Protein AF-A0A662NKA9-F1 (afdb_monomer)

Nearest PDB structures (foldseek):
  6ky4-assembly1_A  TM=8.244E-01  e=1.489E-02  Arabidopsis thaliana
  7bnk-assembly1_B  TM=8.028E-01  e=1.592E-02  Myxococcus xanthus DK 1622
  7o0n-assembly1_B  TM=7.952E-01  e=1.489E-02  Myxococcus xanthus DK 1622
  6sdk-assembly1_B  TM=7.555E-01  e=6.510E-02  Bacillus subtilis subsp. subtilis str. 168

pLDDT: mean 94.96, std 4.73, range [64.94, 98.19]

Radius of gyration: 13.82 Å; Cα contacts (8 Å, |Δi|>4): 92; chains: 1; bounding box: 33×26×37 Å

Secondary structure (DSSP, 8-state):
--PPPPHHHHHHHHHHHHHHHHHHH------------TTSEE-S-S---HHHHHHHHHHHHTT--PPPEEEEETTEEEEEE-HHHHHHHHHTT--

Foldseek 3Di:
DDDDAAQVSLVVVLVVVQVVCCVVPVDHDDDDDDDDDLVLEDEPDDDDDPVVLVVLLVVVVVPRDHDFRWDDDPNGTYTPDDPSVSVSCVVVPHD

Solvent-accessible surface area (backbone atoms only — not comparable to full-atom values): 5984 Å² total; per-residue (Å²): 132,90,82,78,71,49,49,68,54,41,53,56,48,48,54,48,54,48,54,54,46,28,72,74,66,76,46,91,80,85,90,83,91,77,92,69,56,67,87,64,52,40,78,77,65,96,76,77,63,62,77,58,37,55,54,51,45,55,40,42,78,73,67,59,73,45,65,67,40,66,46,79,56,97,92,38,35,35,46,75,44,42,68,60,57,55,52,38,40,50,73,75,67,57,105

Structure (mmCIF, N/CA/C/O backbone):
data_AF-A0A662NKA9-F1
#
_entry.id   AF-A0A662NKA9-F1
#
loop_
_atom_site.group_PDB
_atom_site.id
_atom_site.type_symbol
_atom_site.label_atom_id
_atom_site.label_alt_id
_atom_site.label_comp_id
_atom_site.label_asym_id
_atom_site.label_entity_id
_atom_site.label_seq_id
_atom_site.pdbx_PDB_ins_code
_atom_site.Cartn_x
_atom_site.Cartn_y
_atom_site.Cartn_z
_atom_site.occupancy
_atom_site.B_iso_or_equiv
_atom_site.auth_seq_id
_atom_site.auth_comp_id
_atom_site.auth_asym_id
_atom_site.auth_atom_id
_atom_site.pdbx_PDB_model_num
ATOM 1 N N . MET A 1 1 ? 7.348 3.966 19.348 1.00 64.94 1 MET A N 1
ATOM 2 C CA . MET A 1 1 ? 6.090 4.470 18.755 1.00 64.94 1 MET A CA 1
ATOM 3 C C . MET A 1 1 ? 6.044 4.001 17.305 1.00 64.94 1 MET A C 1
ATOM 5 O O . MET A 1 1 ? 7.053 4.151 16.627 1.00 64.94 1 MET A O 1
ATOM 9 N N . ILE A 1 2 ? 4.970 3.343 16.854 1.00 81.25 2 ILE A N 1
ATOM 10 C CA . ILE A 1 2 ? 4.857 2.916 15.447 1.00 81.25 2 ILE A CA 1
ATOM 11 C C . ILE A 1 2 ? 4.478 4.157 14.634 1.00 81.25 2 ILE A C 1
ATOM 13 O O . ILE A 1 2 ? 3.383 4.675 14.810 1.00 81.25 2 ILE A O 1
ATOM 17 N N . ARG A 1 3 ? 5.381 4.650 13.779 1.00 87.88 3 ARG A N 1
ATOM 18 C CA . ARG A 1 3 ? 5.095 5.769 12.870 1.00 87.88 3 ARG A CA 1
ATOM 19 C C . ARG A 1 3 ? 4.428 5.233 11.606 1.00 87.88 3 ARG A C 1
ATOM 21 O O . ARG A 1 3 ? 4.999 4.380 10.924 1.00 87.88 3 ARG A O 1
ATOM 28 N N . LEU A 1 4 ? 3.228 5.722 11.311 1.00 93.31 4 LEU A N 1
ATOM 29 C CA . LEU A 1 4 ? 2.552 5.465 10.042 1.00 93.31 4 LEU A CA 1
ATOM 30 C C . LEU A 1 4 ? 3.048 6.439 8.967 1.00 93.31 4 LEU A C 1
ATOM 32 O O . LEU A 1 4 ? 3.519 7.527 9.292 1.00 93.31 4 LEU A O 1
ATOM 36 N N . ILE A 1 5 ? 2.976 6.023 7.701 1.00 95.69 5 ILE A N 1
ATOM 37 C CA . ILE A 1 5 ? 3.375 6.883 6.580 1.00 95.69 5 ILE A CA 1
ATOM 38 C C . ILE A 1 5 ? 2.260 7.871 6.264 1.00 95.69 5 ILE A C 1
ATOM 40 O O . ILE A 1 5 ? 1.099 7.484 6.260 1.00 95.69 5 ILE A O 1
ATOM 44 N N . THR A 1 6 ? 2.579 9.110 5.930 1.00 97.00 6 THR A N 1
ATOM 45 C CA . THR A 1 6 ? 1.568 10.057 5.447 1.00 97.00 6 THR A CA 1
ATOM 46 C C . THR A 1 6 ? 1.138 9.732 4.013 1.00 97.00 6 THR A C 1
ATOM 48 O O . THR A 1 6 ? 1.774 8.948 3.302 1.00 97.00 6 THR A O 1
ATOM 51 N N . ARG A 1 7 ? 0.058 10.371 3.552 1.00 96.69 7 ARG A N 1
ATOM 52 C CA . ARG A 1 7 ? -0.372 10.317 2.150 1.00 96.69 7 ARG A CA 1
ATOM 53 C C . ARG A 1 7 ? 0.728 10.757 1.182 1.00 96.69 7 ARG A C 1
ATOM 55 O O . ARG A 1 7 ? 0.975 10.081 0.189 1.00 96.69 7 ARG A O 1
ATOM 62 N N . GLU A 1 8 ? 1.416 11.850 1.494 1.00 97.31 8 GLU A N 1
ATOM 63 C CA . GLU A 1 8 ? 2.529 12.359 0.688 1.00 97.31 8 GLU A CA 1
ATOM 64 C C . GLU A 1 8 ? 3.710 11.375 0.663 1.00 97.31 8 GLU A C 1
ATOM 66 O O . GLU A 1 8 ? 4.283 11.103 -0.393 1.00 97.31 8 GLU A O 1
ATOM 71 N N . GLU A 1 9 ? 4.047 10.780 1.811 1.00 98.06 9 GLU A N 1
ATOM 72 C CA . GLU A 1 9 ? 5.092 9.755 1.901 1.00 98.06 9 GLU A CA 1
ATOM 73 C C . GLU A 1 9 ? 4.730 8.494 1.096 1.00 98.06 9 GLU A C 1
ATOM 75 O O . GLU A 1 9 ? 5.620 7.863 0.522 1.00 98.06 9 GLU A O 1
ATOM 80 N N . ALA A 1 10 ? 3.444 8.136 1.009 1.00 97.50 10 ALA A N 1
ATOM 81 C CA . ALA A 1 10 ? 2.977 7.028 0.178 1.00 97.50 10 ALA A CA 1
ATOM 82 C C . ALA A 1 10 ? 3.176 7.306 -1.322 1.00 97.50 10 ALA A C 1
ATOM 84 O O . ALA A 1 10 ? 3.684 6.435 -2.028 1.00 97.50 10 ALA A O 1
ATOM 85 N N . PHE A 1 11 ? 2.862 8.515 -1.802 1.00 97.56 11 PHE A N 1
ATOM 86 C CA . PHE A 1 11 ? 3.121 8.902 -3.196 1.00 97.56 11 PHE A CA 1
ATOM 87 C C . PHE A 1 11 ? 4.618 8.906 -3.520 1.00 97.56 11 PHE A C 1
ATOM 89 O O . PHE A 1 11 ? 5.039 8.282 -4.491 1.00 97.56 11 PHE A O 1
ATOM 96 N N . LYS A 1 12 ? 5.446 9.495 -2.649 1.00 98.00 12 LYS A N 1
ATOM 97 C CA . LYS A 1 12 ? 6.913 9.461 -2.793 1.00 98.00 12 LYS A CA 1
ATOM 98 C C . LYS A 1 12 ? 7.457 8.031 -2.823 1.00 98.00 12 LYS A C 1
ATOM 100 O O . LYS A 1 12 ? 8.381 7.727 -3.574 1.00 98.00 12 LYS A O 1
ATOM 105 N N . ARG A 1 13 ? 6.886 7.132 -2.013 1.00 98.06 13 ARG A N 1
ATOM 106 C CA . ARG A 1 13 ? 7.245 5.709 -2.022 1.00 98.06 13 ARG A CA 1
ATOM 107 C C . ARG A 1 13 ? 6.844 5.034 -3.333 1.00 98.06 13 ARG A C 1
ATOM 109 O O . ARG A 1 13 ? 7.656 4.277 -3.853 1.00 98.06 13 ARG A O 1
ATOM 116 N N . ALA A 1 14 ? 5.653 5.309 -3.864 1.00 97.75 14 ALA A N 1
ATOM 117 C CA . ALA A 1 14 ? 5.206 4.764 -5.146 1.00 97.75 14 ALA A CA 1
ATOM 118 C C . ALA A 1 14 ? 6.121 5.212 -6.296 1.00 97.75 14 ALA A C 1
ATOM 120 O O . ALA A 1 14 ? 6.594 4.372 -7.057 1.00 97.75 14 ALA A O 1
ATOM 121 N N . GLU A 1 15 ? 6.464 6.502 -6.358 1.00 97.81 15 GLU A N 1
ATOM 122 C CA . GLU A 1 15 ? 7.410 7.031 -7.349 1.00 97.81 15 GLU A CA 1
ATOM 123 C C . GLU A 1 15 ? 8.793 6.391 -7.244 1.00 97.81 15 GLU A C 1
ATOM 125 O O . GLU A 1 15 ? 9.425 6.096 -8.259 1.00 97.81 15 GLU A O 1
ATOM 130 N N . ARG A 1 16 ? 9.279 6.173 -6.018 1.00 98.00 16 ARG A N 1
ATOM 131 C CA . ARG A 1 16 ? 10.568 5.518 -5.803 1.00 98.00 16 ARG A CA 1
ATOM 132 C C . ARG A 1 16 ? 10.542 4.071 -6.291 1.00 98.00 16 ARG A C 1
ATOM 134 O O . ARG A 1 16 ? 11.421 3.694 -7.055 1.00 98.00 16 ARG A O 1
ATOM 141 N N . ILE A 1 17 ? 9.521 3.301 -5.901 1.00 97.00 17 ILE A N 1
ATOM 142 C CA . ILE A 1 17 ? 9.336 1.914 -6.355 1.00 97.00 17 ILE A CA 1
ATOM 143 C C . ILE A 1 17 ? 9.291 1.871 -7.884 1.00 97.00 17 ILE A C 1
ATOM 145 O O . ILE A 1 17 ? 9.994 1.062 -8.483 1.00 97.00 17 ILE A O 1
ATOM 149 N N . LYS A 1 18 ? 8.526 2.769 -8.516 1.00 97.38 18 LYS A N 1
ATOM 150 C CA . LYS A 1 18 ? 8.475 2.915 -9.973 1.00 97.38 18 LYS A CA 1
ATOM 151 C C . LYS A 1 18 ? 9.875 3.094 -10.563 1.00 97.38 18 LYS A C 1
ATOM 153 O O . LYS A 1 18 ? 10.310 2.245 -11.328 1.00 97.38 18 LYS A O 1
ATOM 158 N N . LYS A 1 19 ? 10.601 4.144 -10.163 1.00 97.81 19 LYS A N 1
ATOM 159 C CA . LYS A 1 19 ? 11.932 4.465 -10.714 1.00 97.81 19 LYS A CA 1
ATOM 160 C C . LYS A 1 19 ? 12.936 3.325 -10.539 1.00 97.81 19 LYS A C 1
ATOM 162 O O . LYS A 1 19 ? 13.692 3.034 -11.458 1.00 97.81 19 LYS A O 1
ATOM 167 N N . GLU A 1 20 ? 12.942 2.687 -9.370 1.00 97.31 20 GLU A N 1
ATOM 168 C CA . GLU A 1 20 ? 13.829 1.555 -9.076 1.00 97.31 20 GLU A CA 1
ATOM 169 C C . GLU A 1 20 ? 13.526 0.349 -9.978 1.00 97.31 20 GLU A C 1
ATOM 171 O O . GLU A 1 20 ? 14.451 -0.277 -10.488 1.00 97.31 20 GLU A O 1
ATOM 176 N N . ASN A 1 21 ? 12.247 0.042 -10.219 1.00 96.50 21 ASN A N 1
ATOM 177 C CA . ASN A 1 21 ? 11.852 -1.076 -11.079 1.00 96.50 21 ASN A CA 1
ATOM 178 C C . ASN A 1 21 ? 12.057 -0.764 -12.570 1.00 96.50 21 ASN A C 1
ATOM 180 O O . ASN A 1 21 ? 12.492 -1.647 -13.303 1.00 96.50 21 ASN A O 1
ATOM 184 N N . GLU A 1 22 ? 11.810 0.472 -13.018 1.00 97.50 22 GLU A N 1
ATOM 185 C CA . GLU A 1 22 ? 12.122 0.903 -14.392 1.00 97.50 22 GLU A CA 1
ATOM 186 C C . GLU A 1 22 ? 13.617 0.748 -14.684 1.00 97.50 22 GLU A C 1
ATOM 188 O O . GLU A 1 22 ? 13.988 0.186 -15.708 1.00 97.50 22 GLU A O 1
ATOM 193 N N . ALA A 1 23 ? 14.479 1.174 -13.754 1.00 97.2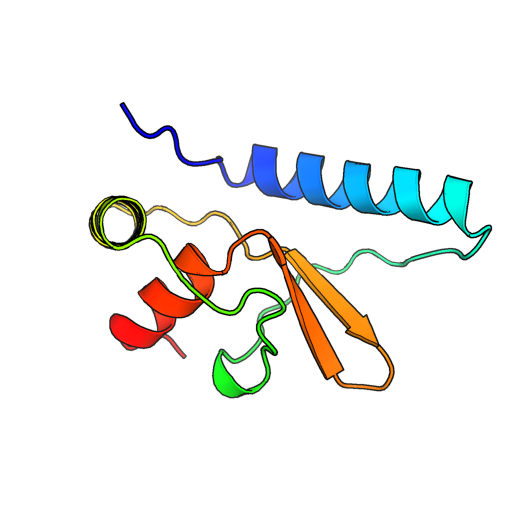5 23 ALA A N 1
ATOM 194 C CA . ALA A 1 23 ? 15.927 1.055 -13.905 1.00 97.25 23 ALA A CA 1
ATOM 195 C C . ALA A 1 23 ? 16.426 -0.399 -13.856 1.00 97.25 23 ALA A C 1
ATOM 197 O O . ALA A 1 23 ? 17.408 -0.731 -14.515 1.00 97.25 23 ALA A O 1
ATOM 198 N N . LEU A 1 24 ? 15.783 -1.258 -13.058 1.00 97.44 24 LEU A N 1
ATOM 199 C CA . LEU A 1 24 ? 16.192 -2.653 -12.893 1.00 97.44 24 LEU A CA 1
ATOM 200 C C . LEU A 1 24 ? 15.758 -3.541 -14.064 1.00 97.44 24 LEU A C 1
ATOM 202 O O . LEU A 1 24 ? 16.504 -4.437 -14.454 1.00 97.44 24 LEU A O 1
ATOM 206 N N . TYR A 1 25 ? 14.551 -3.324 -14.587 1.00 95.19 25 TYR A N 1
ATOM 207 C CA . TYR A 1 25 ? 13.938 -4.209 -15.578 1.00 95.19 25 TYR A CA 1
ATOM 208 C C . TYR A 1 25 ? 13.887 -3.623 -16.990 1.00 95.19 25 TYR A C 1
ATOM 210 O O . TYR A 1 25 ? 13.531 -4.356 -17.907 1.00 95.19 25 TYR A O 1
ATOM 218 N N . ASP A 1 26 ? 14.227 -2.342 -17.170 1.00 95.56 26 ASP A N 1
ATOM 219 C CA . ASP A 1 26 ? 14.112 -1.619 -18.447 1.00 95.56 26 ASP A CA 1
ATOM 220 C C . ASP A 1 26 ? 12.688 -1.683 -19.037 1.00 95.56 26 ASP A C 1
ATOM 222 O O . ASP A 1 26 ? 12.465 -1.806 -20.240 1.00 95.56 26 ASP A O 1
ATOM 226 N N . VAL A 1 27 ? 11.689 -1.637 -18.148 1.00 94.62 27 VAL A N 1
ATOM 227 C CA . VAL A 1 27 ? 10.261 -1.655 -18.489 1.00 94.62 27 VAL A CA 1
ATOM 228 C C . VAL A 1 27 ? 9.618 -0.380 -17.954 1.00 94.62 27 VAL A C 1
ATOM 230 O O . VAL A 1 27 ? 9.712 -0.138 -16.750 1.00 94.62 27 VAL A O 1
ATOM 233 N N . PRO A 1 28 ? 8.943 0.422 -18.796 1.00 95.00 28 PRO A N 1
ATOM 234 C CA . PRO A 1 28 ? 8.241 1.611 -18.336 1.00 95.00 28 PRO A CA 1
ATOM 235 C C . PRO A 1 28 ? 6.996 1.233 -17.530 1.00 95.00 28 PRO A C 1
ATOM 237 O O . PRO A 1 28 ? 6.265 0.306 -17.885 1.00 95.00 28 PRO A O 1
ATOM 240 N N . PHE A 1 29 ? 6.717 1.998 -16.479 1.00 95.81 29 PHE A N 1
ATOM 241 C CA . PHE A 1 29 ? 5.468 1.903 -15.729 1.00 95.81 29 PHE A CA 1
ATOM 242 C C . PHE A 1 29 ? 4.677 3.206 -15.844 1.00 95.81 29 PHE A C 1
ATOM 244 O O . PHE A 1 29 ? 5.234 4.303 -15.906 1.00 95.81 29 PHE A O 1
ATOM 251 N N . GLU A 1 30 ? 3.356 3.093 -15.787 1.00 95.56 30 GLU A N 1
ATOM 252 C CA . GLU A 1 30 ? 2.462 4.231 -15.597 1.00 95.56 30 GLU A CA 1
ATOM 253 C C . GLU A 1 30 ? 2.024 4.298 -14.133 1.00 95.56 30 GLU A C 1
ATOM 255 O O . GLU A 1 30 ? 1.887 3.275 -13.460 1.00 95.56 30 GLU A O 1
ATOM 260 N N . MET A 1 31 ? 1.843 5.514 -13.616 1.00 95.75 31 MET A N 1
ATOM 261 C CA . MET A 1 31 ? 1.361 5.731 -12.255 1.00 95.75 31 MET A CA 1
ATOM 262 C C . MET A 1 31 ? -0.026 6.362 -12.312 1.00 95.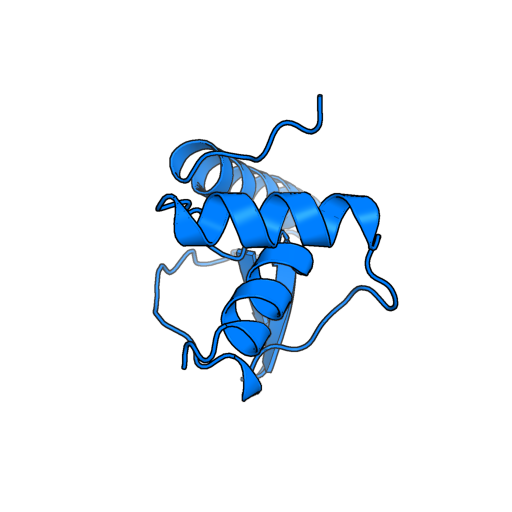75 31 MET A C 1
ATOM 264 O O . MET A 1 31 ? -0.185 7.483 -12.787 1.00 95.75 31 MET A O 1
ATOM 268 N N . GLU A 1 32 ? -1.015 5.642 -11.793 1.00 96.25 32 GLU A N 1
ATOM 269 C CA . GLU A 1 32 ? -2.410 6.069 -11.734 1.00 96.25 32 GLU A CA 1
ATOM 270 C C . GLU A 1 32 ? -2.875 6.113 -10.273 1.00 96.25 32 GLU A C 1
ATOM 272 O O . GLU A 1 32 ? -2.545 5.238 -9.470 1.00 96.25 32 GLU A O 1
ATOM 277 N N . HIS A 1 33 ? -3.667 7.127 -9.919 1.00 95.94 33 HIS A N 1
ATOM 278 C CA . HIS A 1 33 ? -4.358 7.185 -8.635 1.00 95.94 33 HIS A CA 1
ATOM 279 C C . HIS A 1 33 ? -5.857 6.981 -8.860 1.00 95.94 33 HIS A C 1
ATOM 281 O O . HIS A 1 33 ? -6.542 7.873 -9.358 1.00 95.94 33 HIS A O 1
ATOM 287 N N . LYS A 1 34 ? -6.356 5.805 -8.471 1.00 95.00 34 LYS A N 1
ATOM 288 C CA . LYS A 1 34 ? -7.760 5.406 -8.619 1.00 95.00 34 LYS A CA 1
ATOM 289 C C . LYS A 1 34 ? -8.298 4.743 -7.356 1.00 95.00 34 LYS A C 1
ATOM 291 O O . LYS A 1 34 ? -7.540 4.237 -6.527 1.00 95.00 34 LYS A O 1
ATOM 296 N N . TYR A 1 35 ? -9.620 4.740 -7.225 1.00 94.50 35 TYR A N 1
ATOM 297 C CA . TYR A 1 35 ? -10.314 3.940 -6.223 1.00 94.50 35 TYR A CA 1
ATOM 298 C C . TYR A 1 35 ? -10.458 2.508 -6.733 1.00 94.50 35 TYR A C 1
ATOM 300 O O . TYR A 1 35 ? -10.869 2.291 -7.870 1.00 94.50 35 TYR A O 1
ATOM 308 N N . LEU A 1 36 ? -10.114 1.542 -5.884 1.00 93.75 36 LEU A N 1
ATOM 309 C CA . LEU A 1 36 ? -10.250 0.119 -6.165 1.00 93.75 36 LEU A CA 1
ATOM 310 C C . LEU A 1 36 ? -11.048 -0.543 -5.039 1.00 93.75 36 LEU A C 1
ATOM 312 O O . LEU A 1 36 ? -10.740 -0.274 -3.873 1.00 93.75 36 LEU A O 1
ATOM 316 N N . PRO A 1 37 ? -12.009 -1.420 -5.370 1.00 93.06 37 PRO A N 1
ATOM 317 C CA . PRO A 1 37 ? -12.659 -2.280 -4.392 1.00 93.06 37 PRO A CA 1
ATOM 318 C C . PRO A 1 37 ? -11.653 -3.157 -3.628 1.00 93.06 37 PRO A C 1
ATOM 320 O O . PRO A 1 37 ? -10.661 -3.626 -4.190 1.00 93.06 37 PRO A O 1
ATOM 323 N N . PHE A 1 38 ? -11.881 -3.422 -2.340 1.00 91.19 38 PHE A N 1
ATOM 324 C CA . PHE A 1 38 ? -10.946 -4.258 -1.562 1.00 91.19 38 PHE A CA 1
ATOM 325 C C . PHE A 1 38 ? -10.931 -5.739 -1.962 1.00 91.19 38 PHE A C 1
ATOM 327 O O . PHE A 1 38 ? -9.983 -6.451 -1.627 1.00 91.19 38 PHE A O 1
ATOM 334 N N . ASP A 1 39 ? -11.983 -6.234 -2.605 1.00 90.50 39 ASP A N 1
ATOM 335 C CA . ASP A 1 39 ? -12.120 -7.621 -3.056 1.00 90.50 39 ASP A CA 1
ATOM 336 C C . ASP A 1 39 ? -11.278 -7.940 -4.297 1.00 90.50 39 ASP A C 1
ATOM 338 O O . ASP A 1 39 ? -10.914 -9.100 -4.481 1.00 90.50 39 ASP A O 1
ATOM 342 N N . VAL A 1 40 ? -10.886 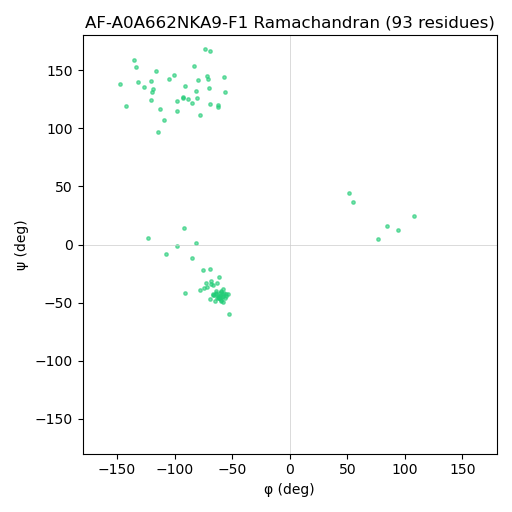-6.931 -5.084 1.00 95.25 40 VAL A N 1
ATOM 343 C CA . VAL A 1 40 ? -9.977 -7.119 -6.230 1.00 95.25 40 VAL A CA 1
ATOM 344 C C . VAL A 1 40 ? -8.494 -7.105 -5.844 1.00 95.25 40 VAL A C 1
ATOM 346 O O . VAL A 1 40 ? -7.643 -7.449 -6.664 1.00 95.25 40 VAL A O 1
ATOM 349 N N . LEU A 1 41 ? -8.160 -6.704 -4.611 1.00 96.75 41 LEU A N 1
ATOM 350 C CA . LEU A 1 41 ? -6.776 -6.602 -4.150 1.00 96.75 41 LEU A CA 1
ATOM 351 C C . LEU A 1 41 ? -6.209 -7.966 -3.741 1.00 96.75 41 LEU A C 1
ATOM 353 O O . LEU A 1 41 ? -6.721 -8.639 -2.844 1.00 96.75 41 LEU A O 1
ATOM 357 N N . ILE A 1 42 ? -5.074 -8.322 -4.333 1.00 97.62 42 ILE A N 1
ATOM 358 C CA . ILE A 1 42 ? -4.332 -9.549 -4.062 1.00 97.62 42 ILE A CA 1
ATOM 359 C C . ILE A 1 42 ? -3.193 -9.233 -3.081 1.00 97.62 42 ILE A C 1
ATOM 361 O O . ILE A 1 42 ? -2.265 -8.489 -3.421 1.00 97.62 42 ILE A O 1
ATOM 365 N N . PRO A 1 43 ? -3.221 -9.778 -1.852 1.00 97.38 43 PRO A N 1
ATOM 366 C CA . PRO A 1 43 ? -2.128 -9.605 -0.910 1.00 97.38 43 PRO A CA 1
ATOM 367 C C . PRO A 1 43 ? -0.891 -10.382 -1.372 1.00 97.38 43 PRO A C 1
ATOM 369 O O . PRO A 1 43 ? -0.967 -11.548 -1.741 1.00 97.38 43 PRO A O 1
ATOM 372 N N . THR A 1 44 ? 0.267 -9.734 -1.298 1.00 97.25 44 THR A N 1
ATOM 373 C CA . THR A 1 44 ? 1.586 -10.342 -1.574 1.00 97.25 44 THR A CA 1
ATOM 374 C C . THR A 1 44 ? 2.328 -10.771 -0.302 1.00 97.25 44 THR A C 1
ATOM 376 O O . THR A 1 44 ? 3.425 -11.314 -0.372 1.00 97.25 44 THR A O 1
ATOM 379 N N . GLN A 1 45 ? 1.734 -10.523 0.870 1.00 94.31 45 GLN A N 1
ATOM 380 C CA . GLN A 1 45 ? 2.268 -10.856 2.189 1.00 94.31 45 GLN A CA 1
ATOM 381 C C . GLN A 1 45 ? 1.300 -11.816 2.893 1.00 94.31 45 GLN A C 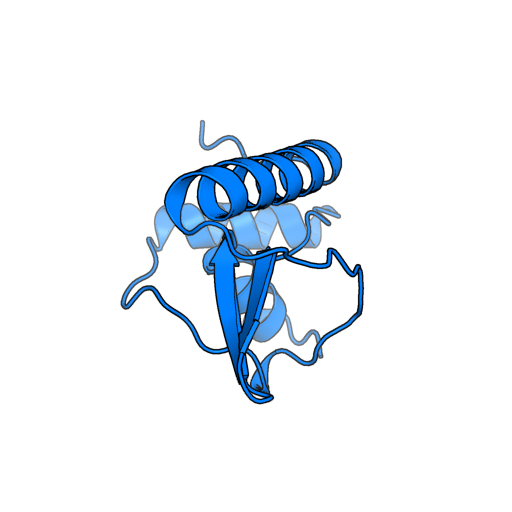1
ATOM 383 O O . GLN A 1 45 ? 0.102 -11.539 2.944 1.00 94.31 45 GLN A O 1
ATOM 388 N N . TRP A 1 46 ? 1.819 -12.916 3.449 1.00 93.00 46 TRP A N 1
ATOM 389 C CA . TRP A 1 46 ? 1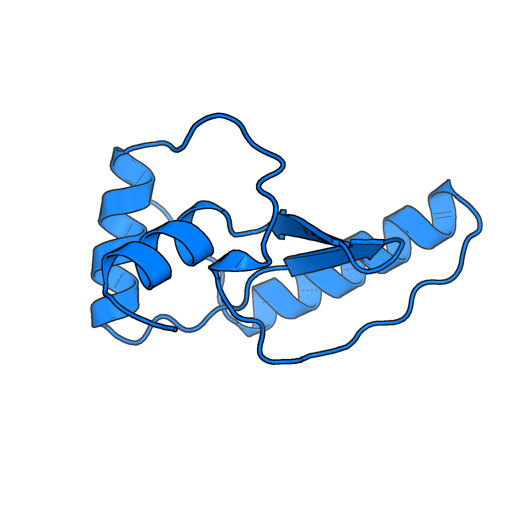.005 -13.970 4.076 1.00 93.00 46 TRP A CA 1
ATOM 390 C C . TRP A 1 46 ? 0.392 -13.582 5.425 1.00 93.00 46 TRP A C 1
ATOM 392 O O . TRP A 1 46 ? -0.707 -14.021 5.745 1.00 93.00 46 TRP A O 1
ATOM 402 N N . GLU A 1 47 ? 1.082 -12.760 6.216 1.00 95.62 47 GLU A N 1
ATOM 403 C CA . GLU A 1 47 ? 0.704 -12.492 7.607 1.00 95.62 47 GLU A CA 1
ATOM 404 C C . GLU A 1 47 ? 0.742 -11.004 7.933 1.00 95.62 47 GLU A C 1
ATOM 406 O O . GLU A 1 47 ? 1.531 -10.254 7.368 1.00 95.62 47 GLU A O 1
ATOM 411 N N . LEU A 1 48 ? -0.062 -10.561 8.898 1.00 95.81 48 LEU A N 1
ATOM 412 C CA . LEU A 1 48 ? -0.043 -9.192 9.405 1.00 95.81 48 LEU A CA 1
ATOM 413 C C . LEU A 1 48 ? 0.300 -9.192 10.890 1.00 95.81 48 LEU A C 1
ATOM 415 O O . LEU A 1 48 ? -0.310 -9.903 11.678 1.00 95.81 48 LEU A O 1
ATOM 419 N N . SER A 1 49 ? 1.215 -8.310 11.296 1.00 95.62 49 SER A N 1
ATOM 420 C CA . SER A 1 49 ? 1.426 -8.038 12.721 1.00 95.62 49 SER A CA 1
ATOM 421 C C . SER A 1 49 ? 0.157 -7.453 13.347 1.00 95.62 49 SER A C 1
ATOM 423 O O . SER A 1 49 ? -0.269 -6.363 12.957 1.00 95.62 49 SER A O 1
ATOM 425 N N . GLU A 1 50 ? -0.393 -8.141 14.347 1.00 95.44 50 GLU A N 1
ATOM 426 C CA . GLU A 1 50 ? -1.577 -7.716 15.102 1.00 95.44 50 GLU A CA 1
ATOM 427 C C . GLU A 1 50 ? -1.353 -6.376 15.815 1.00 95.44 50 GLU A C 1
ATOM 429 O O . GLU A 1 50 ? -2.145 -5.448 15.674 1.00 95.44 50 GLU A O 1
ATOM 434 N N . LYS A 1 51 ? -0.205 -6.213 16.486 1.00 94.94 51 LYS A N 1
ATOM 435 C CA . LYS A 1 51 ? 0.166 -4.953 17.149 1.00 94.94 51 LYS A CA 1
ATOM 436 C C . LYS A 1 51 ? 0.144 -3.765 16.184 1.00 94.94 51 LYS A C 1
ATOM 438 O O . LYS A 1 51 ? -0.330 -2.689 16.536 1.00 94.94 51 LYS A O 1
ATOM 443 N N . LYS A 1 52 ? 0.664 -3.946 14.965 1.00 95.00 52 LYS A N 1
ATOM 444 C CA . LYS A 1 52 ? 0.644 -2.896 13.937 1.00 95.00 52 LYS A CA 1
ATOM 445 C C . LYS A 1 52 ? -0.764 -2.681 13.385 1.00 95.00 52 LYS A C 1
ATOM 447 O O . LYS A 1 52 ? -1.128 -1.541 13.117 1.00 95.00 52 LYS A O 1
ATOM 452 N N . LEU A 1 53 ? -1.550 -3.746 13.242 1.00 95.75 53 LEU A N 1
ATOM 453 C CA . LEU A 1 53 ? -2.934 -3.655 12.794 1.00 95.75 53 LEU A CA 1
ATOM 454 C C . LEU A 1 53 ? -3.787 -2.806 13.744 1.00 95.75 53 LEU A C 1
ATOM 456 O O . LEU A 1 53 ? -4.518 -1.947 13.265 1.00 95.75 53 LEU A O 1
ATOM 460 N N . LEU A 1 54 ? -3.651 -2.995 15.060 1.00 95.69 54 LEU A N 1
ATOM 461 C CA . LEU A 1 54 ? -4.379 -2.207 16.062 1.00 95.69 54 LEU A CA 1
ATOM 462 C C . LEU A 1 54 ? -4.094 -0.705 15.933 1.00 95.69 54 LEU A C 1
ATOM 464 O O . LEU A 1 54 ? -5.027 0.093 15.923 1.00 95.69 54 LEU A O 1
ATOM 468 N N . VAL A 1 55 ? -2.824 -0.327 15.749 1.00 95.94 55 VAL A N 1
ATOM 469 C CA . VAL A 1 55 ? -2.445 1.078 15.513 1.00 95.94 55 VAL A CA 1
ATOM 470 C C . VAL A 1 55 ? -3.087 1.604 14.230 1.00 95.94 55 VAL A C 1
ATOM 472 O O . VAL A 1 55 ? -3.671 2.677 14.229 1.00 95.94 55 VAL A O 1
ATOM 475 N N . VAL A 1 56 ? -3.034 0.843 13.134 1.00 96.56 56 VAL A N 1
ATOM 476 C CA . VAL A 1 56 ? -3.630 1.270 11.857 1.00 96.56 56 VAL A CA 1
ATOM 477 C C . VAL A 1 56 ? -5.152 1.422 11.956 1.00 96.56 56 VAL A C 1
ATOM 479 O O . VAL A 1 56 ? -5.689 2.379 11.409 1.00 96.56 56 VAL A O 1
ATOM 482 N N . LEU A 1 57 ? -5.844 0.519 12.656 1.00 95.75 57 LEU A N 1
ATOM 483 C CA . LEU A 1 57 ? -7.288 0.614 12.889 1.00 95.75 57 LEU A CA 1
ATOM 484 C C . LEU A 1 57 ? -7.650 1.898 13.642 1.00 95.75 57 LEU A C 1
ATOM 486 O O . LEU A 1 57 ? -8.538 2.622 13.199 1.00 95.75 57 LEU A O 1
ATOM 490 N N . GLN A 1 58 ? -6.942 2.196 14.736 1.00 95.25 58 GLN A N 1
ATOM 491 C CA . GLN A 1 58 ? -7.163 3.409 15.523 1.00 95.25 58 GLN A CA 1
ATOM 492 C C . GLN A 1 58 ? -6.943 4.672 14.679 1.00 95.25 58 GLN A C 1
ATOM 494 O O . GLN A 1 58 ? -7.787 5.563 14.658 1.00 95.25 58 GLN A O 1
ATOM 499 N N . GLU A 1 59 ? -5.839 4.734 13.937 1.00 95.81 59 GLU A N 1
ATOM 500 C CA . GLU A 1 59 ? -5.495 5.915 13.145 1.00 95.81 59 GLU A CA 1
ATOM 501 C C . GLU A 1 59 ? -6.479 6.142 11.985 1.00 95.81 59 GLU A C 1
ATOM 503 O O . GLU A 1 59 ? -6.818 7.286 11.689 1.00 95.81 59 GLU A O 1
ATOM 508 N N . ILE A 1 60 ? -7.006 5.082 11.352 1.00 95.12 60 ILE A N 1
ATOM 509 C CA . ILE A 1 60 ? -8.043 5.215 10.307 1.00 95.12 60 ILE A CA 1
ATOM 510 C C . ILE A 1 60 ? -9.305 5.874 10.867 1.00 95.12 60 ILE A C 1
ATOM 512 O O . ILE A 1 60 ? -9.864 6.755 10.215 1.00 95.12 60 ILE A O 1
ATOM 516 N N . VAL A 1 61 ? -9.730 5.497 12.077 1.00 92.88 61 VAL A N 1
ATOM 517 C CA . VAL A 1 61 ? -10.879 6.130 12.751 1.00 92.88 61 VAL A CA 1
ATOM 518 C C . VAL A 1 61 ? -10.623 7.623 13.009 1.00 92.88 61 VAL A C 1
ATOM 520 O O . VAL A 1 61 ? -11.562 8.415 12.999 1.00 92.88 61 VAL A O 1
ATOM 523 N N . HIS A 1 62 ? -9.359 8.029 13.158 1.00 94.56 62 HIS A N 1
ATOM 524 C CA . HIS A 1 62 ? -8.939 9.425 13.318 1.00 94.56 62 HIS A CA 1
ATOM 525 C C . HIS A 1 62 ? -8.583 10.143 12.001 1.00 94.56 62 HIS A C 1
ATOM 527 O O . HIS A 1 62 ? -8.009 11.230 12.031 1.00 94.56 62 HIS A O 1
ATOM 533 N N . GLY A 1 63 ? -8.951 9.584 10.844 1.00 93.81 63 GLY A N 1
ATOM 534 C CA . GLY A 1 63 ? -8.802 10.250 9.545 1.00 93.81 63 GLY A CA 1
ATOM 535 C C . GLY A 1 63 ? -7.517 9.918 8.787 1.00 93.81 63 GLY A C 1
ATOM 536 O O . GLY A 1 63 ? -7.205 10.580 7.800 1.00 93.81 63 GLY A O 1
ATOM 537 N N . TYR A 1 64 ? -6.774 8.890 9.200 1.00 95.69 64 TYR A N 1
ATOM 538 C CA . TYR A 1 64 ? -5.615 8.412 8.452 1.00 95.69 64 TYR A CA 1
ATOM 539 C C . TYR A 1 64 ? -6.001 7.897 7.056 1.00 95.69 64 TYR A C 1
ATOM 541 O O . TYR A 1 64 ? -6.738 6.918 6.893 1.00 95.69 64 TYR A O 1
ATOM 549 N N . ASP A 1 65 ? -5.456 8.541 6.026 1.00 94.81 65 ASP A N 1
ATOM 550 C CA . ASP A 1 65 ? -5.948 8.439 4.652 1.00 94.81 65 ASP A CA 1
ATOM 551 C C . ASP A 1 65 ? -4.902 7.968 3.627 1.00 94.81 65 ASP A C 1
ATOM 553 O O . ASP A 1 65 ? -5.209 7.907 2.433 1.00 94.81 65 ASP A O 1
ATOM 557 N N . ALA A 1 66 ? -3.696 7.590 4.067 1.00 97.00 66 ALA A N 1
ATOM 558 C CA . ALA A 1 66 ? -2.615 7.190 3.169 1.00 97.00 66 ALA A CA 1
ATOM 559 C C . ALA A 1 66 ? -3.035 6.027 2.235 1.00 97.00 66 ALA A C 1
ATOM 561 O O . ALA A 1 66 ? -3.562 5.014 2.714 1.00 97.00 66 ALA A O 1
ATOM 562 N N . PRO A 1 67 ? -2.797 6.130 0.911 1.00 96.31 67 PRO A N 1
ATOM 563 C CA . PRO A 1 67 ?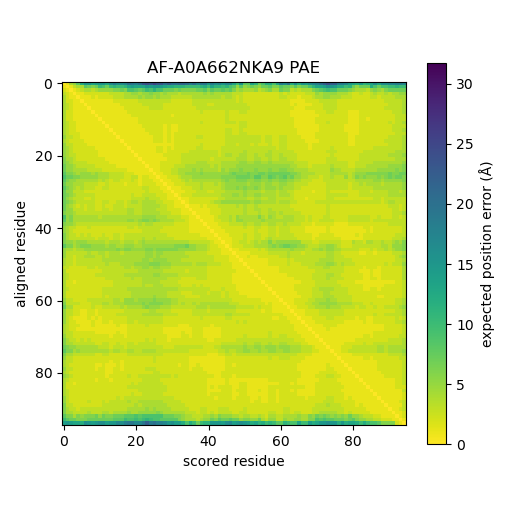 -3.238 5.130 -0.056 1.00 96.31 67 PRO A CA 1
ATOM 564 C C . PRO A 1 67 ? -2.475 3.803 0.065 1.00 96.31 67 PRO A C 1
ATOM 566 O O . PRO A 1 67 ? -1.441 3.674 0.731 1.00 96.31 67 PRO A O 1
ATOM 569 N N . VAL A 1 68 ? -3.017 2.778 -0.585 1.00 97.25 68 VAL A N 1
ATOM 570 C CA . VAL A 1 68 ? -2.349 1.489 -0.802 1.00 97.25 68 VAL A CA 1
ATOM 571 C C . VAL A 1 68 ? -1.610 1.580 -2.136 1.00 97.25 68 VAL A C 1
ATOM 573 O O . VAL A 1 68 ? -2.155 2.118 -3.096 1.00 97.25 68 VAL A O 1
ATOM 576 N N . ILE A 1 69 ? -0.373 1.090 -2.192 1.00 98.06 69 ILE A N 1
ATOM 577 C CA . ILE A 1 69 ? 0.403 1.031 -3.435 1.00 98.06 69 ILE A CA 1
ATOM 578 C C . ILE A 1 69 ? 0.151 -0.337 -4.053 1.00 98.06 69 ILE A C 1
ATOM 580 O O . ILE A 1 69 ? 0.322 -1.357 -3.380 1.00 98.06 69 ILE A O 1
ATOM 584 N N . VAL A 1 70 ? -0.267 -0.355 -5.313 1.00 98.12 70 VAL A N 1
ATOM 585 C CA . VAL A 1 70 ? -0.733 -1.553 -6.010 1.00 98.12 70 VAL A CA 1
ATOM 586 C C . VAL A 1 70 ? -0.046 -1.643 -7.369 1.00 98.12 70 VAL A C 1
ATOM 588 O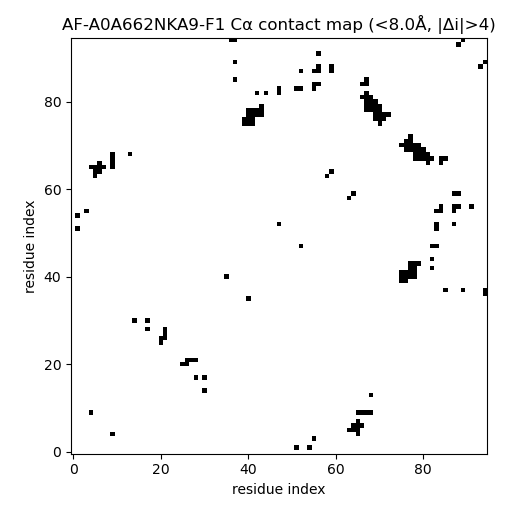 O . VAL A 1 70 ? 0.120 -0.629 -8.040 1.00 98.12 70 VAL A O 1
ATOM 591 N N . LEU A 1 71 ? 0.342 -2.853 -7.766 1.00 97.44 71 LEU A N 1
ATOM 592 C CA . LEU A 1 71 ? 0.771 -3.178 -9.120 1.00 97.44 71 LEU A CA 1
ATOM 593 C C . LEU A 1 71 ? -0.401 -3.790 -9.882 1.00 97.44 71 LEU A C 1
ATOM 595 O O . LEU A 1 71 ? -0.938 -4.815 -9.462 1.00 97.44 71 LEU A O 1
ATOM 599 N N . GLU A 1 72 ? -0.757 -3.199 -11.016 1.00 97.00 72 GLU A N 1
ATOM 600 C CA . GLU A 1 72 ? -1.672 -3.822 -11.966 1.00 97.00 72 GLU A CA 1
ATOM 601 C C . GLU A 1 72 ? -0.883 -4.687 -12.959 1.00 97.00 72 GLU A C 1
ATOM 603 O O . GLU A 1 72 ? 0.038 -4.212 -13.622 1.00 97.00 72 GLU A O 1
ATOM 608 N N . HIS A 1 73 ? -1.237 -5.967 -13.075 1.00 95.56 73 HIS A N 1
ATOM 609 C CA . HIS A 1 73 ? -0.668 -6.857 -1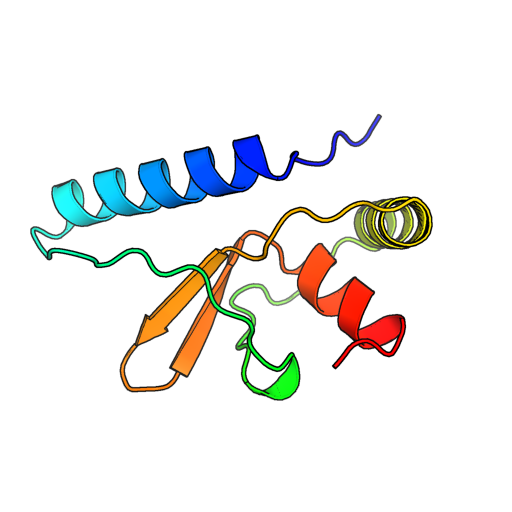4.083 1.00 95.56 73 HIS A CA 1
ATOM 610 C C . HIS A 1 73 ? -1.730 -7.809 -14.629 1.00 95.56 73 HIS A C 1
ATOM 612 O O . HIS A 1 73 ? -2.294 -8.619 -13.891 1.00 95.56 73 HIS A O 1
ATOM 618 N N . LYS A 1 74 ? -1.994 -7.731 -15.941 1.00 95.62 74 LYS A N 1
ATOM 619 C CA . LYS A 1 74 ? -2.990 -8.570 -16.636 1.00 95.62 74 LYS A CA 1
ATOM 620 C C . LYS A 1 74 ? -4.365 -8.548 -15.942 1.00 95.62 74 LYS A C 1
ATOM 622 O O . LYS A 1 74 ? -4.963 -9.598 -15.727 1.00 95.62 74 LYS A O 1
ATOM 627 N N . GLY A 1 75 ? -4.825 -7.359 -15.541 1.00 95.25 75 GLY A N 1
ATOM 628 C CA . GLY A 1 75 ? -6.110 -7.153 -14.858 1.00 95.25 75 GLY A CA 1
ATOM 629 C C . GLY A 1 75 ? -6.145 -7.549 -13.376 1.00 95.25 75 GLY A C 1
ATOM 630 O O . GLY A 1 75 ? -7.203 -7.484 -12.760 1.00 95.25 75 GLY A O 1
ATOM 631 N N . ASN A 1 76 ? -5.012 -7.954 -12.796 1.00 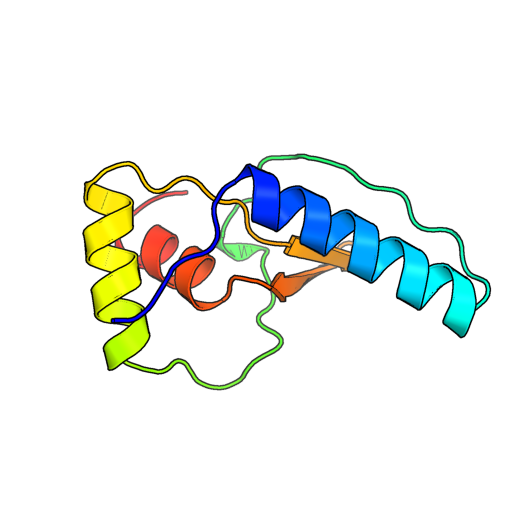97.69 76 ASN A N 1
ATOM 632 C CA . ASN A 1 76 ? -4.894 -8.312 -11.384 1.00 97.69 76 ASN A CA 1
ATOM 633 C C . ASN A 1 76 ? -4.184 -7.206 -10.598 1.00 97.69 76 ASN A C 1
ATOM 635 O O . ASN A 1 76 ? -3.222 -6.622 -11.095 1.00 97.69 76 ASN A O 1
ATOM 639 N N . TYR A 1 77 ? -4.622 -6.964 -9.362 1.00 98.12 77 TYR A N 1
ATOM 640 C CA . TYR A 1 77 ? -4.169 -5.847 -8.530 1.00 98.12 77 TYR A CA 1
ATOM 641 C C . TYR A 1 77 ? -3.399 -6.341 -7.304 1.00 98.12 77 TYR A C 1
ATOM 643 O O . TYR A 1 77 ? -3.989 -6.692 -6.286 1.00 98.12 77 TYR A O 1
ATOM 651 N N . TYR A 1 78 ? -2.071 -6.361 -7.373 1.00 98.19 78 TYR A N 1
ATOM 652 C CA . TYR A 1 78 ? -1.208 -6.882 -6.311 1.00 98.19 78 TYR A CA 1
ATOM 653 C C . TYR A 1 78 ? -0.768 -5.779 -5.352 1.00 98.19 78 TYR A C 1
ATOM 655 O O . TYR A 1 78 ? -0.200 -4.774 -5.772 1.00 98.19 78 TYR A O 1
ATOM 663 N N . ILE A 1 79 ? -0.975 -5.965 -4.050 1.00 98.19 79 ILE A N 1
ATOM 664 C CA . ILE A 1 79 ? -0.544 -4.984 -3.047 1.00 98.19 79 ILE A CA 1
ATOM 665 C C . ILE A 1 79 ? 0.987 -4.982 -2.966 1.00 98.19 79 ILE A C 1
ATOM 667 O O . ILE A 1 79 ? 1.589 -5.994 -2.618 1.00 98.19 79 ILE A O 1
ATOM 671 N N . LEU A 1 80 ? 1.617 -3.839 -3.224 1.00 97.44 80 LEU A N 1
ATOM 672 C CA . LEU A 1 80 ? 3.052 -3.625 -3.015 1.00 97.44 80 LEU A CA 1
ATOM 673 C C . LEU A 1 80 ? 3.341 -3.073 -1.614 1.00 97.44 80 LEU A C 1
ATOM 675 O O . LEU A 1 80 ? 4.278 -3.508 -0.952 1.00 97.44 80 LEU A O 1
ATOM 679 N N . ASP A 1 81 ? 2.521 -2.130 -1.143 1.00 96.94 81 ASP A N 1
ATOM 680 C CA . ASP A 1 81 ? 2.637 -1.539 0.194 1.00 96.94 81 ASP A CA 1
ATOM 681 C C . ASP A 1 81 ? 1.256 -1.170 0.737 1.00 96.94 81 ASP A C 1
ATOM 683 O O . ASP A 1 81 ? 0.421 -0.596 0.036 1.00 96.94 81 ASP A O 1
ATOM 687 N N . GLY A 1 82 ? 1.035 -1.443 2.022 1.00 96.19 82 GLY A N 1
ATOM 688 C CA . GLY A 1 82 ? -0.190 -1.052 2.715 1.00 96.19 82 GLY A CA 1
ATOM 689 C C . GLY A 1 82 ? -1.143 -2.196 3.035 1.00 96.19 82 GLY A C 1
ATOM 690 O O . GLY A 1 82 ? -2.321 -1.928 3.249 1.00 96.19 82 GLY A O 1
ATOM 691 N N . HIS A 1 83 ? -0.671 -3.443 3.145 1.00 97.38 83 HIS A N 1
ATOM 692 C CA . HIS A 1 83 ? -1.507 -4.602 3.501 1.00 97.38 83 HIS A CA 1
ATOM 693 C C . HIS A 1 83 ? -2.301 -4.388 4.798 1.00 97.38 83 HIS A C 1
ATOM 695 O O . HIS A 1 83 ? -3.499 -4.656 4.832 1.00 97.38 83 HIS A O 1
ATOM 701 N N . HIS A 1 84 ? -1.681 -3.809 5.839 1.00 96.88 84 HIS A N 1
ATOM 702 C CA . HIS A 1 84 ? -2.391 -3.419 7.067 1.00 96.88 84 HIS A CA 1
ATOM 703 C C . HIS A 1 84 ? -3.512 -2.408 6.803 1.00 96.88 84 HIS A C 1
ATOM 705 O O . HIS A 1 84 ? -4.574 -2.531 7.400 1.00 96.88 84 HIS A O 1
ATOM 711 N N . ARG A 1 85 ? -3.298 -1.427 5.912 1.00 95.94 85 ARG A N 1
ATOM 712 C CA . ARG A 1 85 ? -4.296 -0.395 5.574 1.00 95.94 85 ARG A CA 1
ATOM 713 C C . ARG A 1 85 ? -5.465 -0.988 4.800 1.00 95.94 85 ARG A C 1
ATOM 715 O O . ARG A 1 85 ? -6.611 -0.730 5.153 1.00 95.94 85 ARG A O 1
ATOM 722 N N . ALA A 1 86 ? -5.169 -1.803 3.788 1.00 96.19 86 ALA A N 1
ATOM 723 C CA . ALA A 1 86 ? -6.176 -2.501 2.998 1.00 96.19 86 ALA A CA 1
ATOM 724 C C . ALA A 1 86 ? -7.056 -3.386 3.893 1.00 96.19 86 ALA A C 1
ATOM 726 O O . ALA A 1 86 ? -8.280 -3.276 3.881 1.00 96.19 86 ALA A O 1
ATOM 727 N N . TYR A 1 87 ? -6.428 -4.205 4.741 1.00 95.88 87 TYR A N 1
ATOM 728 C CA . TYR A 1 87 ? -7.152 -5.096 5.640 1.00 95.88 87 TYR A CA 1
ATOM 729 C C . TYR A 1 87 ? -7.957 -4.341 6.706 1.00 95.88 87 TYR A C 1
ATOM 731 O O . TYR A 1 87 ? -9.114 -4.680 6.949 1.00 95.88 87 TYR A O 1
ATOM 739 N N . ALA A 1 88 ? -7.382 -3.301 7.318 1.00 95.25 88 ALA A N 1
ATOM 740 C CA . ALA A 1 88 ? -8.067 -2.497 8.327 1.00 95.25 88 ALA A CA 1
ATOM 741 C C . ALA A 1 88 ? -9.312 -1.801 7.759 1.00 95.25 88 ALA A C 1
ATOM 743 O O . ALA A 1 88 ? -10.376 -1.873 8.368 1.00 95.25 88 ALA A O 1
ATOM 744 N N . ARG A 1 89 ? -9.220 -1.199 6.565 1.00 94.25 89 ARG A N 1
ATOM 745 C CA . ARG A 1 89 ? -10.378 -0.581 5.898 1.00 94.25 89 ARG A CA 1
ATOM 746 C C . ARG A 1 89 ? -11.463 -1.606 5.569 1.00 94.25 89 ARG A C 1
ATOM 748 O O . ARG A 1 89 ? -12.621 -1.382 5.907 1.00 94.25 89 ARG A O 1
ATOM 755 N N . LYS A 1 90 ? -11.087 -2.770 5.030 1.00 93.50 90 LYS A N 1
ATOM 756 C CA . LYS A 1 90 ? -12.032 -3.874 4.801 1.00 93.50 90 LYS A CA 1
ATOM 757 C C . LYS A 1 90 ? -12.740 -4.299 6.095 1.00 93.50 90 LYS A C 1
ATOM 759 O O . LYS A 1 90 ? -13.943 -4.528 6.094 1.00 93.50 90 LYS A O 1
ATOM 764 N N . LYS A 1 91 ? -12.013 -4.386 7.216 1.00 92.44 91 LYS A N 1
ATOM 765 C CA . LYS A 1 91 ? -12.582 -4.743 8.529 1.00 92.44 91 LYS A CA 1
ATOM 766 C C . LYS A 1 91 ? -13.512 -3.684 9.110 1.00 92.44 91 LYS A C 1
ATOM 768 O O . LYS A 1 91 ? -14.451 -4.049 9.806 1.00 92.44 91 LYS A O 1
ATOM 773 N N . LEU A 1 92 ? -13.269 -2.412 8.813 1.00 92.00 92 LEU A N 1
ATOM 774 C CA . LEU A 1 92 ? -14.122 -1.296 9.223 1.00 92.00 92 LEU A CA 1
ATOM 775 C C . LEU A 1 92 ? -15.351 -1.107 8.313 1.00 92.00 92 LEU A C 1
ATOM 777 O O . LEU A 1 92 ? -16.141 -0.201 8.556 1.00 92.00 92 LEU A O 1
ATOM 781 N N . GLY A 1 93 ? -15.533 -1.952 7.291 1.00 90.19 93 GLY A N 1
ATOM 782 C CA . GLY A 1 93 ? -16.710 -1.925 6.418 1.00 90.19 93 GLY A CA 1
ATOM 783 C C . GLY A 1 93 ? -16.625 -0.934 5.257 1.00 90.19 93 GLY A C 1
ATOM 784 O O . GLY A 1 93 ? -17.648 -0.631 4.652 1.00 90.19 93 GLY A O 1
ATOM 785 N N . PHE A 1 94 ? -15.429 -0.434 4.931 1.00 85.06 94 PHE A N 1
ATOM 786 C CA . PHE A 1 94 ? -15.230 0.332 3.702 1.00 85.06 94 PHE A CA 1
ATOM 787 C C . PHE A 1 94 ? -15.297 -0.598 2.482 1.00 85.06 94 PHE A C 1
ATOM 789 O O . PHE A 1 94 ? -14.850 -1.748 2.551 1.00 85.06 94 PHE A O 1
ATOM 796 N N . SER A 1 95 ? -15.835 -0.077 1.378 1.00 71.88 95 SER A N 1
ATOM 797 C CA . SER A 1 95 ? -15.935 -0.742 0.072 1.00 71.88 95 SER A CA 1
ATOM 798 C C . SER A 1 95 ? -14.825 -0.308 -0.872 1.00 71.88 95 SER A C 1
ATOM 800 O O . SER A 1 95 ? -14.655 0.929 -0.992 1.00 71.88 95 SER A O 1
#

Mean predicted aligned error: 2.91 Å

Sequence (95 aa):
MIRLITREEAFKRAERIKKENEALYDVPFEMEHKYLPFDVLIPTQWELSEKKLLVVLQEIVHGYDAPVIVLEHKGNYYILDGHHRAYARKKLGFS